Protein AF-A0AA97FLV8-F1 (afdb_monomer_lite)

Sequence (81 aa):
MIVKFDEPDPKRAEKEAEIKKLDDRSLRKLYNETRAAARAARRALNMEELYRLVRGTKTIQRIAGERGMIIRSVLPRTVRS

pLDDT: mean 90.17, std 13.47, range [46.56, 97.56]

Foldseek 3Di:
DAAFQDVPRPCVVVVLVVLLPDDPVVLLVRLVVLVVQLVVCVVVVVVRSNNRSVVVNVSSQVSCVVVVHGRDPDDPPPPPD

Secondary structure (DSSP, 8-state):
------SS-TTHHHHHHHHHHS-HHHHHHHHHHHHHHHHHHHHTT-HHHHHHHHHHHHHHHHHHHHTT-------------

Radius of gyration: 13.33 Å; chains: 1; bounding box: 32×25×41 Å

Structure (mmCIF, N/CA/C/O backbone):
data_AF-A0AA97FLV8-F1
#
_entry.id   AF-A0AA97FLV8-F1
#
loop_
_atom_site.group_PDB
_atom_site.id
_atom_site.type_symbol
_atom_site.label_atom_id
_atom_site.label_alt_id
_atom_site.label_comp_id
_atom_site.label_asym_id
_atom_site.label_entity_id
_atom_site.label_seq_id
_atom_site.pdbx_PDB_ins_code
_atom_site.Cartn_x
_atom_site.Cartn_y
_atom_site.Cartn_z
_atom_site.occupancy
_atom_site.B_iso_or_equiv
_atom_site.auth_seq_id
_atom_site.auth_comp_id
_atom_site.auth_asym_id
_atom_site.auth_atom_id
_atom_site.pdbx_PDB_model_num
ATOM 1 N N . MET A 1 1 ? -5.091 -9.616 -3.620 1.00 80.25 1 MET A N 1
ATOM 2 C CA . MET A 1 1 ? -4.570 -9.314 -2.267 1.00 80.25 1 MET A CA 1
ATOM 3 C C . MET A 1 1 ? -4.567 -7.803 -2.106 1.00 80.25 1 MET A C 1
ATOM 5 O O . MET A 1 1 ? -4.162 -7.118 -3.029 1.00 80.25 1 MET A O 1
ATOM 9 N N . ILE A 1 2 ? -5.037 -7.268 -0.981 1.00 90.44 2 ILE A N 1
ATOM 10 C CA . ILE A 1 2 ? -5.025 -5.820 -0.711 1.00 90.44 2 ILE A CA 1
ATOM 11 C C . ILE A 1 2 ? -4.060 -5.569 0.443 1.00 90.44 2 ILE A C 1
ATOM 13 O O . ILE A 1 2 ? -4.096 -6.296 1.433 1.00 90.44 2 ILE A O 1
ATOM 17 N N . VAL A 1 3 ? -3.209 -4.551 0.323 1.00 91.31 3 VAL A N 1
ATOM 18 C CA . VAL A 1 3 ? -2.272 -4.172 1.386 1.00 91.31 3 VAL A CA 1
ATOM 19 C C . VAL A 1 3 ? -2.737 -2.906 2.081 1.00 91.31 3 VAL A C 1
ATOM 21 O O . VAL A 1 3 ? -3.031 -1.895 1.446 1.00 91.31 3 VAL A O 1
ATOM 24 N N . LYS A 1 4 ? -2.747 -2.947 3.411 1.00 94.50 4 LYS A N 1
ATOM 25 C CA . LYS A 1 4 ? -3.074 -1.805 4.255 1.00 94.50 4 LYS A CA 1
ATOM 26 C C . LYS A 1 4 ? -2.231 -1.804 5.525 1.00 94.50 4 LYS A C 1
ATOM 28 O O . LYS A 1 4 ? -1.859 -2.872 6.023 1.00 94.50 4 LYS A O 1
ATOM 33 N N . PHE A 1 5 ? -1.935 -0.604 6.013 1.00 93.62 5 PHE A N 1
ATOM 34 C CA . PHE A 1 5 ? -1.114 -0.398 7.203 1.00 93.62 5 PHE A CA 1
ATOM 35 C C . PHE A 1 5 ? -1.823 0.488 8.224 1.00 93.62 5 PHE A C 1
ATOM 37 O O . PHE A 1 5 ? -2.318 1.572 7.889 1.00 93.62 5 PHE A O 1
ATOM 44 N N . ASP A 1 6 ? -1.825 0.032 9.470 1.00 92.62 6 ASP A N 1
ATOM 45 C CA . ASP A 1 6 ? -2.172 0.841 10.637 1.00 92.62 6 ASP A CA 1
ATOM 46 C C . ASP A 1 6 ? -1.077 1.872 10.951 1.00 92.62 6 ASP A C 1
ATOM 48 O O . ASP A 1 6 ? -0.007 1.881 10.337 1.00 92.62 6 ASP A O 1
ATOM 52 N N . GLU A 1 7 ? -1.363 2.794 11.865 1.00 85.00 7 GLU A N 1
ATOM 53 C CA . GLU A 1 7 ? -0.369 3.741 12.367 1.00 85.00 7 GLU A CA 1
ATOM 54 C C . GLU A 1 7 ? -0.481 3.847 13.893 1.00 85.00 7 GLU A C 1
ATOM 56 O O . GLU A 1 7 ? -1.433 4.465 14.371 1.00 85.00 7 GLU A O 1
ATOM 61 N N . PRO A 1 8 ? 0.456 3.233 14.648 1.00 84.81 8 PRO A N 1
ATOM 62 C CA . PRO A 1 8 ? 1.551 2.357 14.191 1.00 84.81 8 PRO A CA 1
ATOM 63 C C . PRO A 1 8 ? 1.069 0.954 13.756 1.00 84.81 8 PRO A C 1
ATOM 65 O O . PRO A 1 8 ? 0.094 0.432 14.286 1.00 84.81 8 PRO A O 1
ATOM 68 N N . ASP A 1 9 ? 1.776 0.316 12.814 1.00 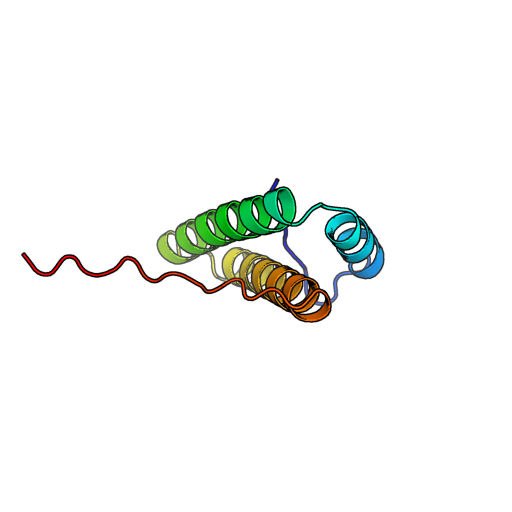89.00 9 ASP A N 1
ATOM 69 C CA . ASP A 1 9 ? 1.529 -1.083 12.418 1.00 89.00 9 ASP A CA 1
ATOM 70 C C . ASP A 1 9 ? 2.656 -1.992 12.947 1.00 89.00 9 ASP A C 1
ATOM 72 O O . ASP A 1 9 ? 3.784 -1.903 12.448 1.00 89.00 9 ASP A O 1
ATOM 76 N N . PRO A 1 10 ? 2.386 -2.878 13.926 1.00 90.31 10 PRO A N 1
ATOM 77 C CA . PRO A 1 10 ? 3.410 -3.739 14.522 1.00 90.31 10 PRO A CA 1
ATOM 78 C C . PRO A 1 10 ? 3.960 -4.781 13.539 1.00 90.31 10 PRO A C 1
ATOM 80 O O . PRO A 1 10 ? 5.086 -5.241 13.699 1.00 90.31 10 PRO A O 1
ATOM 83 N N . LYS A 1 11 ? 3.204 -5.125 12.489 1.00 93.00 11 LYS A N 1
ATOM 84 C CA . LYS A 1 11 ? 3.590 -6.117 11.473 1.00 93.00 11 LYS A CA 1
ATOM 85 C C . LYS A 1 11 ? 4.138 -5.466 10.210 1.00 93.00 11 LYS A C 1
ATOM 87 O O . LYS A 1 11 ? 4.222 -6.103 9.158 1.00 93.00 11 LYS A O 1
ATOM 92 N N . ARG A 1 12 ? 4.504 -4.181 10.280 1.00 93.12 12 ARG A N 1
ATOM 93 C CA . ARG A 1 12 ? 4.964 -3.434 9.109 1.00 93.12 12 ARG A CA 1
ATOM 94 C C . ARG A 1 12 ? 6.154 -4.103 8.427 1.00 93.12 12 ARG A C 1
ATOM 96 O O . ARG A 1 12 ? 6.133 -4.258 7.210 1.00 93.12 12 ARG A O 1
ATOM 103 N N . ALA A 1 13 ? 7.156 -4.507 9.206 1.00 93.75 13 ALA A N 1
ATOM 104 C CA . ALA A 1 13 ? 8.373 -5.118 8.682 1.00 93.75 13 ALA A CA 1
ATOM 105 C C . ALA A 1 13 ? 8.083 -6.439 7.950 1.00 93.75 13 ALA A C 1
ATOM 107 O O . ALA A 1 13 ? 8.565 -6.647 6.839 1.00 93.75 13 ALA A O 1
ATOM 108 N N . GLU A 1 14 ? 7.238 -7.291 8.533 1.00 95.00 14 GLU A N 1
ATOM 109 C CA . GLU A 1 14 ? 6.830 -8.574 7.951 1.00 95.00 14 GLU A CA 1
ATOM 110 C C . GLU A 1 14 ? 6.073 -8.377 6.632 1.00 95.00 14 GLU A C 1
ATOM 112 O O . GLU A 1 14 ? 6.456 -8.934 5.603 1.00 95.00 14 GLU A O 1
ATOM 117 N N . LYS A 1 15 ? 5.056 -7.505 6.627 1.00 94.88 15 LYS A N 1
ATOM 118 C CA . LYS A 1 15 ? 4.276 -7.182 5.421 1.00 94.88 15 LYS A CA 1
ATOM 119 C C . LYS A 1 15 ? 5.161 -6.626 4.307 1.00 94.88 15 LYS A C 1
ATOM 121 O O . LYS A 1 15 ? 5.009 -6.988 3.144 1.00 94.88 15 LYS A O 1
ATOM 126 N N . GLU A 1 16 ? 6.090 -5.730 4.638 1.00 96.06 16 GLU A N 1
ATOM 127 C CA . GLU A 1 16 ? 7.026 -5.191 3.651 1.00 96.06 16 GLU A CA 1
ATOM 128 C C . GLU A 1 16 ? 7.973 -6.264 3.104 1.00 96.06 16 GLU A C 1
ATOM 130 O O . GLU A 1 16 ? 8.244 -6.266 1.903 1.00 96.06 16 GLU A O 1
ATOM 135 N N . ALA A 1 17 ? 8.437 -7.197 3.941 1.00 96.06 17 ALA A N 1
ATOM 136 C CA . ALA A 1 17 ? 9.260 -8.319 3.502 1.00 96.06 17 ALA A CA 1
ATOM 137 C C . ALA A 1 17 ? 8.510 -9.233 2.519 1.00 96.06 17 ALA A C 1
ATOM 139 O O . ALA A 1 17 ? 9.096 -9.672 1.530 1.00 96.06 17 ALA A O 1
ATOM 140 N N . GLU A 1 18 ? 7.216 -9.482 2.732 1.00 95.69 18 GLU A N 1
ATOM 141 C CA . GLU A 1 18 ? 6.378 -10.224 1.780 1.00 95.69 18 GLU A CA 1
ATOM 142 C C . GLU A 1 18 ? 6.225 -9.484 0.449 1.00 95.69 18 GLU A C 1
ATOM 144 O O . GLU A 1 18 ? 6.430 -10.068 -0.615 1.00 95.69 18 GLU A O 1
ATOM 149 N N . ILE A 1 19 ? 5.940 -8.179 0.490 1.00 96.12 19 ILE A N 1
ATOM 150 C CA . ILE A 1 19 ? 5.811 -7.359 -0.723 1.00 96.12 19 ILE A CA 1
ATOM 151 C C . ILE A 1 19 ? 7.133 -7.340 -1.502 1.00 96.12 19 ILE A C 1
ATOM 153 O O . ILE A 1 19 ? 7.131 -7.422 -2.731 1.00 96.12 19 ILE A O 1
ATOM 157 N N . LYS A 1 20 ? 8.271 -7.287 -0.800 1.00 95.62 20 LYS A N 1
ATOM 158 C CA . LYS A 1 20 ? 9.610 -7.329 -1.403 1.00 95.62 20 LYS A CA 1
ATOM 159 C C . LYS A 1 20 ? 9.940 -8.655 -2.091 1.00 95.62 20 LYS A C 1
ATOM 161 O O . LYS A 1 20 ? 10.835 -8.652 -2.932 1.00 95.62 20 LYS A O 1
ATOM 166 N N . LYS A 1 21 ? 9.233 -9.749 -1.798 1.00 96.00 21 LYS A N 1
ATOM 167 C CA . LYS A 1 21 ? 9.397 -11.044 -2.487 1.00 96.00 21 LYS A CA 1
ATOM 168 C C . LYS A 1 21 ? 8.604 -11.141 -3.791 1.00 96.00 21 LYS A C 1
ATOM 170 O O . LYS A 1 21 ? 8.861 -12.040 -4.582 1.00 96.00 21 LYS A O 1
ATOM 175 N N . LEU A 1 22 ? 7.643 -10.244 -4.023 1.00 96.00 22 LEU A N 1
ATOM 176 C CA . LEU A 1 22 ? 6.841 -10.248 -5.246 1.00 96.00 22 LEU A CA 1
ATOM 177 C C . LEU A 1 22 ? 7.691 -9.872 -6.457 1.00 96.00 22 LEU A C 1
ATOM 179 O O . LEU A 1 22 ? 8.522 -8.969 -6.364 1.00 96.00 22 LEU A O 1
ATOM 183 N N . ASP A 1 23 ? 7.429 -10.490 -7.603 1.00 95.81 23 ASP A N 1
ATOM 184 C CA . ASP A 1 23 ? 7.932 -10.021 -8.890 1.00 95.81 23 ASP A CA 1
ATOM 185 C C . ASP A 1 23 ? 7.217 -8.727 -9.321 1.00 95.81 23 ASP A C 1
ATOM 187 O O . ASP A 1 23 ? 6.175 -8.337 -8.782 1.00 95.81 23 ASP A O 1
ATOM 191 N N . ASP A 1 24 ? 7.767 -8.046 -10.318 1.00 95.12 24 ASP A N 1
ATOM 192 C CA . ASP A 1 24 ? 7.323 -6.710 -10.720 1.00 95.12 24 ASP A CA 1
ATOM 193 C C . ASP A 1 24 ? 5.884 -6.685 -11.253 1.00 95.12 24 ASP A C 1
ATOM 195 O O . ASP A 1 24 ? 5.137 -5.722 -11.022 1.00 95.12 24 ASP A O 1
ATOM 199 N N . ARG A 1 25 ? 5.450 -7.766 -11.920 1.00 94.31 25 ARG A N 1
ATOM 200 C CA . ARG A 1 25 ? 4.068 -7.906 -12.396 1.00 94.31 25 ARG A CA 1
ATOM 201 C C . ARG A 1 25 ? 3.113 -8.028 -11.214 1.00 94.31 25 ARG A C 1
ATOM 203 O O . ARG A 1 25 ? 2.092 -7.331 -11.187 1.00 94.31 25 ARG A O 1
ATOM 210 N N . SER A 1 26 ? 3.445 -8.864 -10.233 1.00 96.38 26 SER A N 1
ATOM 211 C CA . SER A 1 26 ? 2.644 -9.023 -9.014 1.00 96.38 26 SER A CA 1
ATOM 212 C C . SER A 1 26 ? 2.622 -7.751 -8.174 1.00 96.38 26 SER A C 1
ATOM 214 O O . SER A 1 26 ? 1.562 -7.371 -7.678 1.00 96.38 26 SER A O 1
ATOM 216 N N . LEU A 1 27 ? 3.740 -7.029 -8.087 1.00 95.50 27 LEU A N 1
ATOM 217 C CA . LEU A 1 27 ? 3.824 -5.750 -7.383 1.00 95.50 27 LEU A CA 1
ATOM 218 C C . LEU A 1 27 ? 2.908 -4.691 -8.020 1.00 95.50 27 LEU A C 1
ATOM 220 O O . LEU A 1 27 ? 2.174 -3.978 -7.328 1.00 95.50 27 LEU A O 1
A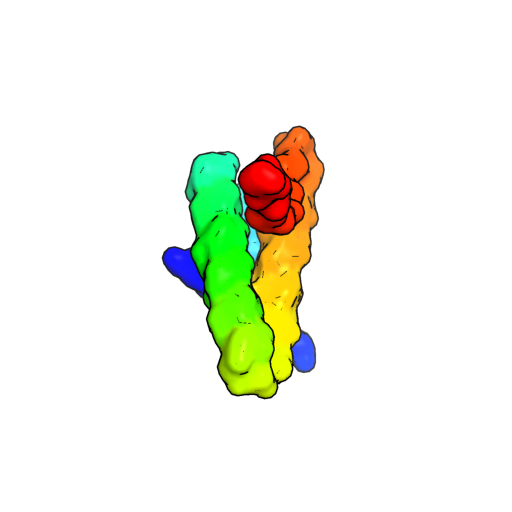TOM 224 N N . ARG A 1 28 ? 2.879 -4.624 -9.357 1.00 95.00 28 ARG A N 1
ATOM 225 C CA . ARG A 1 28 ? 1.980 -3.727 -10.099 1.00 95.00 28 ARG A CA 1
ATOM 226 C C . ARG A 1 28 ? 0.512 -4.130 -9.957 1.00 95.00 28 ARG A C 1
ATOM 228 O O . ARG A 1 28 ? -0.345 -3.255 -9.810 1.00 95.00 28 ARG A O 1
ATOM 235 N N . LYS A 1 29 ? 0.211 -5.432 -9.962 1.00 95.56 29 LYS A N 1
ATOM 236 C CA . LYS A 1 29 ? -1.140 -5.951 -9.694 1.00 95.56 29 LYS A CA 1
ATOM 237 C C . LYS A 1 29 ? -1.604 -5.562 -8.287 1.00 95.56 29 LYS A C 1
ATOM 239 O O . LYS A 1 29 ? -2.677 -4.980 -8.145 1.00 95.56 29 LYS A O 1
ATOM 244 N N . LEU A 1 30 ? -0.758 -5.781 -7.281 1.00 96.88 30 LEU A N 1
ATOM 245 C CA . LEU A 1 30 ? -1.021 -5.436 -5.886 1.00 96.88 30 LEU A CA 1
ATOM 246 C C . LEU A 1 30 ? -1.297 -3.938 -5.699 1.00 96.88 30 LEU A C 1
ATOM 248 O O . LEU A 1 30 ? -2.236 -3.560 -4.992 1.00 96.88 30 LEU A O 1
ATOM 252 N N . TYR A 1 31 ? -0.522 -3.078 -6.368 1.00 96.44 31 TYR A N 1
ATOM 253 C CA . TYR A 1 31 ? -0.771 -1.636 -6.374 1.00 96.44 31 TYR A CA 1
ATOM 254 C C . TYR A 1 31 ? -2.160 -1.295 -6.921 1.00 96.44 31 TYR A C 1
ATOM 256 O O . TYR A 1 31 ? -2.893 -0.520 -6.304 1.00 96.44 31 TYR A O 1
ATOM 264 N N . ASN A 1 32 ? -2.529 -1.866 -8.072 1.00 95.31 32 ASN A N 1
ATOM 265 C CA . ASN A 1 32 ? -3.803 -1.578 -8.728 1.00 95.31 32 ASN A CA 1
ATOM 266 C C . ASN A 1 32 ? -4.997 -2.030 -7.877 1.00 95.31 32 ASN A C 1
ATOM 268 O O . ASN A 1 32 ? -5.941 -1.259 -7.712 1.00 95.31 32 ASN A O 1
ATOM 272 N N . GLU A 1 33 ? -4.933 -3.232 -7.299 1.00 96.56 33 GLU A N 1
ATOM 273 C CA . GLU A 1 33 ? -5.972 -3.767 -6.406 1.00 96.56 33 GLU A CA 1
ATOM 274 C C . GLU A 1 33 ? -6.121 -2.904 -5.147 1.00 96.56 33 GLU A C 1
ATOM 276 O O . GLU A 1 33 ? -7.220 -2.453 -4.816 1.00 96.56 33 GLU A O 1
ATOM 281 N N . THR A 1 34 ? -5.004 -2.575 -4.495 1.00 96.50 34 THR A N 1
ATOM 282 C CA . THR A 1 34 ? -5.002 -1.723 -3.295 1.00 96.50 34 THR A CA 1
ATOM 283 C C . THR A 1 34 ? -5.529 -0.320 -3.603 1.00 96.50 34 THR A C 1
ATOM 285 O O . THR A 1 34 ? -6.299 0.257 -2.833 1.00 96.50 34 THR A O 1
ATOM 288 N N . ARG A 1 35 ? -5.178 0.242 -4.765 1.00 95.69 35 ARG A N 1
ATOM 289 C CA . ARG A 1 35 ? -5.675 1.555 -5.184 1.00 95.69 35 ARG A CA 1
ATOM 290 C C . ARG A 1 35 ? -7.156 1.530 -5.556 1.00 95.69 35 ARG A C 1
ATOM 292 O O . ARG A 1 35 ? -7.845 2.514 -5.290 1.00 95.69 35 ARG A O 1
ATOM 299 N N . ALA A 1 36 ? -7.659 0.451 -6.152 1.00 95.81 36 ALA A N 1
ATOM 300 C CA . ALA A 1 36 ? -9.088 0.285 -6.406 1.00 95.81 36 ALA A CA 1
ATOM 301 C C . ALA A 1 36 ? -9.878 0.271 -5.088 1.00 95.81 36 ALA A C 1
ATOM 303 O O . ALA A 1 36 ? -10.848 1.019 -4.957 1.00 95.81 36 ALA A O 1
ATOM 304 N N . ALA A 1 37 ? -9.392 -0.466 -4.085 1.00 96.69 37 ALA A N 1
ATOM 305 C CA . ALA A 1 37 ? -9.965 -0.465 -2.741 1.0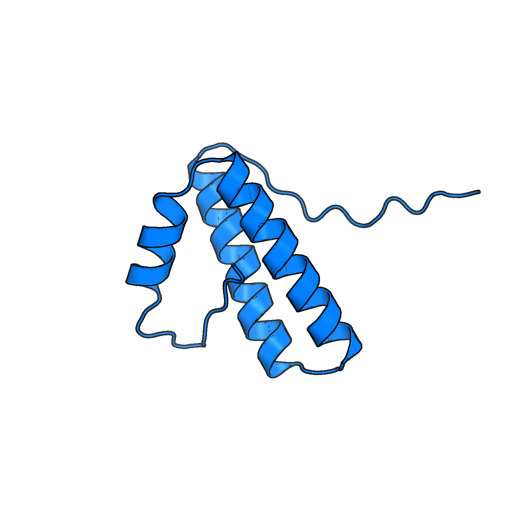0 96.69 37 ALA A CA 1
ATOM 306 C C . ALA A 1 37 ? -9.932 0.935 -2.103 1.00 96.69 37 ALA A C 1
ATOM 308 O O . ALA A 1 37 ? -10.945 1.398 -1.583 1.00 96.69 37 ALA A O 1
ATOM 309 N N . ALA A 1 38 ? -8.818 1.670 -2.223 1.00 96.19 38 ALA A N 1
ATOM 310 C CA . ALA A 1 38 ? -8.725 3.038 -1.702 1.00 96.19 38 ALA A CA 1
ATOM 311 C C . ALA A 1 38 ? -9.760 3.971 -2.356 1.00 96.19 38 ALA A C 1
ATOM 313 O O . ALA A 1 38 ? -10.371 4.810 -1.697 1.00 96.19 38 ALA A O 1
ATOM 314 N N . ARG A 1 39 ? -10.004 3.820 -3.665 1.00 95.44 39 ARG A N 1
ATOM 315 C CA . ARG A 1 39 ? -11.041 4.594 -4.369 1.00 95.44 39 ARG A CA 1
ATOM 316 C C . ARG A 1 39 ? -12.443 4.235 -3.883 1.00 95.44 39 ARG A C 1
ATOM 318 O O . ARG A 1 39 ? -13.264 5.141 -3.763 1.00 95.44 39 ARG A O 1
ATOM 325 N N . ALA A 1 40 ? -12.708 2.959 -3.606 1.00 96.50 40 ALA A N 1
ATOM 326 C CA . ALA A 1 40 ? -13.974 2.520 -3.026 1.00 96.50 40 ALA A CA 1
ATOM 327 C C . ALA A 1 40 ? -14.178 3.108 -1.619 1.00 96.50 40 ALA A C 1
ATOM 329 O O . ALA A 1 40 ? -15.210 3.727 -1.377 1.00 96.50 40 ALA A O 1
ATOM 330 N N . ALA A 1 41 ? -13.164 3.042 -0.748 1.00 97.12 41 ALA A N 1
ATOM 331 C CA . ALA A 1 41 ? -13.206 3.634 0.592 1.00 97.12 41 ALA A CA 1
ATOM 332 C C . ALA A 1 41 ? -13.459 5.151 0.549 1.00 97.12 41 ALA A C 1
ATOM 334 O O . ALA A 1 41 ? -14.316 5.657 1.269 1.00 97.12 41 ALA A O 1
ATOM 335 N N . ARG A 1 42 ? -12.795 5.869 -0.371 1.00 96.06 42 ARG A N 1
ATOM 336 C CA . ARG A 1 42 ? -13.039 7.304 -0.593 1.00 96.06 42 ARG A CA 1
ATOM 337 C C . ARG A 1 42 ? -14.485 7.594 -1.003 1.00 96.06 42 ARG A C 1
ATOM 339 O O . ARG A 1 42 ? -15.057 8.562 -0.519 1.00 96.06 42 ARG A O 1
ATOM 346 N N . ARG A 1 43 ? -15.066 6.793 -1.905 1.00 96.81 43 ARG A N 1
ATOM 347 C CA . ARG A 1 43 ? -16.468 6.954 -2.343 1.00 96.81 43 ARG A CA 1
ATOM 348 C C . ARG A 1 43 ? -17.457 6.688 -1.210 1.00 96.81 43 ARG A C 1
ATOM 350 O O . ARG A 1 43 ? -18.482 7.348 -1.152 1.00 96.81 43 ARG A O 1
ATOM 357 N N . ALA A 1 44 ? -17.125 5.758 -0.321 1.00 97.50 44 ALA A N 1
ATOM 358 C CA . ALA A 1 44 ? -17.918 5.422 0.855 1.00 97.50 44 ALA A CA 1
ATOM 359 C C . ALA A 1 44 ? -17.683 6.363 2.054 1.00 97.50 44 ALA A C 1
ATOM 361 O O . ALA A 1 44 ? -18.212 6.102 3.127 1.00 97.50 44 ALA A O 1
ATOM 362 N N . LEU A 1 45 ? -16.860 7.413 1.906 1.00 96.75 45 LEU A N 1
ATOM 363 C CA . LEU A 1 45 ? -16.446 8.313 2.993 1.00 96.75 45 LEU A CA 1
ATOM 364 C C . LEU A 1 45 ? -15.817 7.590 4.203 1.00 96.75 45 LEU A C 1
ATOM 366 O O . LEU A 1 45 ? -15.741 8.143 5.298 1.00 96.75 45 LEU A O 1
ATOM 370 N N . ASN A 1 46 ? -15.302 6.371 4.007 1.00 97.56 46 ASN A N 1
ATOM 371 C CA . ASN A 1 46 ? -14.602 5.623 5.045 1.00 97.56 46 ASN A CA 1
ATOM 372 C C . ASN A 1 46 ? -13.139 6.081 5.098 1.00 97.56 46 ASN A C 1
ATOM 374 O O . ASN A 1 46 ? -12.256 5.511 4.448 1.00 97.56 46 ASN A O 1
ATOM 378 N N . MET A 1 47 ? -12.907 7.166 5.835 1.00 95.81 47 MET A N 1
ATOM 379 C CA . MET A 1 47 ? -11.602 7.823 5.906 1.00 95.81 47 MET A CA 1
ATOM 380 C C . MET A 1 47 ? -10.551 6.962 6.611 1.00 95.81 47 MET A C 1
ATOM 382 O O . MET A 1 47 ? -9.412 6.914 6.152 1.00 95.81 47 MET A O 1
ATOM 386 N N . GLU A 1 48 ? -10.925 6.231 7.663 1.00 95.31 48 GLU A N 1
ATOM 387 C CA . GLU A 1 48 ? -10.015 5.326 8.374 1.00 95.31 48 GLU A CA 1
ATOM 388 C C . GLU A 1 48 ? -9.450 4.254 7.429 1.00 95.31 48 GLU A C 1
ATOM 390 O O . GLU A 1 48 ? -8.230 4.096 7.306 1.00 95.31 48 GLU A O 1
ATOM 395 N N . GLU A 1 49 ? -10.323 3.572 6.682 1.00 96.44 49 GLU A N 1
ATOM 396 C CA . GLU A 1 49 ? -9.900 2.556 5.717 1.00 96.44 49 GLU A CA 1
ATOM 397 C C . GLU A 1 49 ? -9.124 3.185 4.549 1.00 96.44 49 GLU A C 1
ATOM 399 O O . GLU A 1 49 ? -8.105 2.643 4.110 1.00 96.44 49 GLU A O 1
ATOM 404 N N . LEU A 1 50 ? -9.540 4.367 4.080 1.00 97.38 50 LEU A N 1
ATOM 405 C CA . LEU A 1 50 ? -8.813 5.111 3.052 1.00 97.38 50 LEU A CA 1
ATOM 406 C C . LEU A 1 50 ? -7.366 5.396 3.476 1.00 97.38 50 LEU A C 1
ATOM 408 O O . LEU A 1 50 ? -6.453 5.151 2.685 1.00 97.38 50 LEU A O 1
ATOM 412 N N . TYR A 1 51 ? -7.131 5.885 4.696 1.00 96.06 51 TYR A N 1
ATOM 413 C CA . TYR A 1 51 ? -5.780 6.199 5.168 1.00 96.06 51 TYR A CA 1
ATOM 414 C C . TYR A 1 51 ? -4.897 4.954 5.239 1.00 96.06 51 TYR A C 1
ATOM 416 O O . TYR A 1 51 ? -3.766 4.973 4.736 1.00 96.06 51 TYR A O 1
ATOM 424 N N . ARG A 1 52 ? -5.427 3.843 5.766 1.00 97.19 52 ARG A N 1
ATOM 425 C CA . ARG A 1 52 ? -4.700 2.565 5.814 1.00 97.19 52 ARG A CA 1
ATOM 426 C C . ARG A 1 52 ? -4.295 2.074 4.422 1.00 97.19 52 ARG A C 1
ATOM 428 O O . ARG A 1 52 ? -3.162 1.624 4.224 1.00 97.19 52 ARG A O 1
ATOM 435 N N . LEU A 1 53 ? -5.198 2.183 3.448 1.00 97.31 53 LEU A N 1
ATOM 436 C CA . LEU A 1 53 ? -4.959 1.773 2.060 1.00 97.31 53 LEU A CA 1
ATOM 437 C C . LEU A 1 53 ? -3.990 2.712 1.334 1.00 97.31 53 LEU A C 1
ATOM 439 O O . LEU A 1 53 ? -3.134 2.253 0.576 1.00 97.31 53 LEU A O 1
ATOM 443 N N . VAL A 1 54 ? -4.072 4.023 1.577 1.00 96.06 54 VAL A N 1
ATOM 444 C CA . VAL A 1 54 ? -3.133 4.999 1.004 1.00 96.06 54 VAL A CA 1
ATOM 445 C C . VAL A 1 54 ? -1.713 4.722 1.490 1.00 96.06 54 VAL A C 1
ATOM 447 O O . VAL A 1 54 ? -0.809 4.670 0.650 1.00 96.06 54 VAL A O 1
ATOM 450 N N . ARG A 1 55 ? -1.514 4.446 2.788 1.00 96.38 55 ARG A N 1
ATOM 451 C CA . ARG A 1 55 ? -0.213 3.992 3.315 1.00 96.38 55 ARG A CA 1
ATOM 452 C 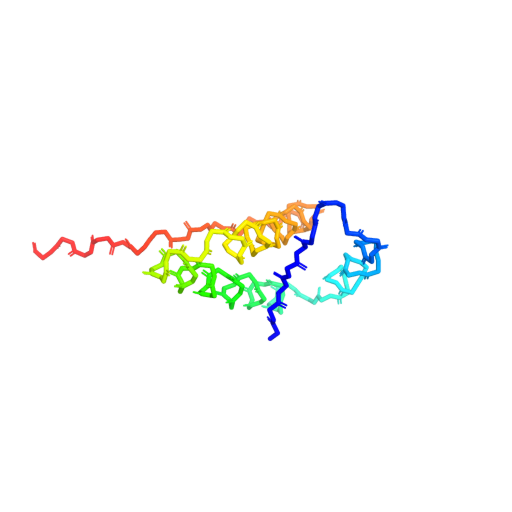C . ARG A 1 55 ? 0.281 2.748 2.572 1.00 96.38 55 ARG A C 1
ATOM 454 O O . ARG A 1 55 ? 1.415 2.738 2.099 1.00 96.38 55 ARG A O 1
ATOM 461 N N . GLY A 1 56 ? -0.597 1.769 2.340 1.00 96.44 56 GLY A N 1
ATOM 462 C CA . GLY A 1 56 ? -0.306 0.595 1.506 1.00 96.44 56 GLY A CA 1
ATOM 463 C C . GLY A 1 56 ? 0.187 0.947 0.101 1.00 96.44 56 GLY A C 1
ATOM 464 O O . GLY A 1 56 ? 1.257 0.499 -0.315 1.00 96.44 56 GLY A O 1
ATOM 465 N N . THR A 1 57 ? -0.533 1.815 -0.617 1.00 96.69 57 THR A N 1
ATOM 466 C CA . THR A 1 57 ? -0.120 2.238 -1.968 1.00 96.69 57 THR A CA 1
ATOM 467 C C . THR A 1 57 ? 1.227 2.964 -1.984 1.00 96.69 57 THR A C 1
ATOM 469 O O . THR A 1 57 ? 2.004 2.765 -2.918 1.00 96.69 57 THR A O 1
ATOM 472 N N . LYS A 1 58 ? 1.531 3.768 -0.957 1.00 96.00 58 LYS A N 1
ATOM 473 C CA . LYS A 1 58 ? 2.813 4.477 -0.826 1.00 96.00 58 LYS A CA 1
ATOM 474 C C . LYS A 1 58 ? 3.966 3.516 -0.563 1.00 96.00 58 LYS A C 1
ATOM 476 O O . LYS A 1 58 ? 5.011 3.650 -1.194 1.00 96.00 58 LYS A O 1
ATOM 481 N N . THR A 1 59 ? 3.759 2.518 0.291 1.00 96.81 59 THR A N 1
ATOM 482 C CA . THR A 1 59 ? 4.746 1.462 0.542 1.00 96.81 59 THR A CA 1
ATOM 483 C C . THR A 1 59 ? 5.077 0.693 -0.735 1.00 96.81 59 THR A C 1
ATOM 485 O O . THR A 1 59 ? 6.250 0.520 -1.056 1.00 96.81 59 THR A O 1
ATOM 488 N N . ILE A 1 60 ? 4.066 0.309 -1.520 1.00 96.81 60 ILE A N 1
ATOM 489 C CA . ILE A 1 60 ? 4.283 -0.395 -2.792 1.00 96.81 60 ILE A CA 1
ATOM 490 C C . ILE A 1 60 ? 5.059 0.480 -3.788 1.00 96.81 60 ILE A C 1
ATOM 492 O O . ILE A 1 60 ? 5.984 -0.000 -4.437 1.00 96.81 60 ILE A O 1
ATOM 496 N N . GLN A 1 61 ? 4.721 1.770 -3.894 1.00 96.81 61 GLN A N 1
ATOM 497 C CA . GLN A 1 61 ? 5.450 2.707 -4.758 1.00 96.81 61 GLN A CA 1
ATOM 498 C C . GLN A 1 61 ? 6.911 2.874 -4.339 1.00 96.81 61 GLN A C 1
ATOM 500 O O . GLN A 1 61 ? 7.776 2.926 -5.209 1.00 96.81 61 GLN A O 1
ATOM 505 N N . ARG A 1 62 ? 7.191 2.936 -3.032 1.00 97.06 62 ARG A N 1
ATOM 506 C CA . ARG A 1 62 ? 8.562 3.004 -2.517 1.00 97.06 62 ARG A CA 1
ATOM 507 C C . ARG A 1 62 ? 9.351 1.745 -2.874 1.00 97.06 62 ARG A C 1
ATOM 509 O O . ARG A 1 62 ? 10.426 1.869 -3.442 1.00 97.06 62 ARG A O 1
ATOM 516 N N . ILE A 1 63 ? 8.797 0.559 -2.614 1.00 96.38 63 ILE A N 1
ATOM 517 C CA . ILE A 1 63 ? 9.450 -0.721 -2.942 1.00 96.38 63 ILE A CA 1
ATOM 518 C C . ILE A 1 63 ? 9.692 -0.843 -4.452 1.00 96.38 63 ILE A C 1
ATOM 520 O O . ILE A 1 63 ? 10.742 -1.313 -4.872 1.00 96.38 63 ILE A O 1
ATOM 524 N N . ALA A 1 64 ? 8.755 -0.384 -5.284 1.00 95.62 64 ALA A N 1
ATOM 525 C CA . ALA A 1 64 ? 8.966 -0.330 -6.727 1.00 95.62 64 ALA A CA 1
ATOM 526 C C . ALA A 1 64 ? 10.109 0.632 -7.104 1.00 95.62 64 ALA A C 1
ATOM 528 O O . ALA A 1 64 ? 10.955 0.284 -7.923 1.00 95.62 64 ALA A O 1
ATOM 529 N N . GLY A 1 65 ? 10.168 1.810 -6.475 1.00 96.00 65 GLY A N 1
ATOM 530 C CA . GLY A 1 65 ? 11.241 2.785 -6.683 1.00 96.00 65 GLY A CA 1
ATOM 531 C C . GLY A 1 65 ? 12.623 2.247 -6.305 1.00 96.00 65 GLY A C 1
ATOM 532 O O . GLY A 1 65 ? 13.572 2.450 -7.056 1.00 96.00 65 GLY A O 1
ATOM 533 N N . GLU A 1 66 ? 12.722 1.484 -5.211 1.00 95.44 66 GLU A N 1
ATOM 534 C CA . GLU A 1 66 ? 13.949 0.771 -4.800 1.00 95.44 66 GLU A CA 1
ATOM 535 C C . GLU A 1 66 ? 14.448 -0.214 -5.874 1.00 95.44 66 GLU A C 1
ATOM 537 O O . GLU A 1 66 ? 15.636 -0.515 -5.927 1.00 95.44 66 GLU A O 1
ATOM 542 N N . ARG A 1 67 ? 13.560 -0.684 -6.760 1.00 93.94 67 ARG A N 1
ATOM 543 C CA . ARG A 1 67 ? 13.869 -1.591 -7.880 1.00 93.94 67 ARG A CA 1
ATOM 544 C C . ARG A 1 67 ? 14.071 -0.877 -9.221 1.00 93.94 67 ARG A C 1
ATOM 546 O O . ARG A 1 67 ? 14.133 -1.529 -10.257 1.00 93.94 67 ARG A O 1
ATOM 553 N N . GLY A 1 68 ? 14.102 0.456 -9.239 1.00 93.88 68 GLY A N 1
ATOM 554 C CA . GLY A 1 68 ? 14.182 1.236 -10.480 1.00 93.88 68 GLY A CA 1
ATOM 555 C C . GLY A 1 68 ? 12.872 1.287 -11.279 1.00 93.88 68 GLY A C 1
ATOM 556 O O . GLY A 1 68 ? 12.861 1.727 -12.428 1.00 93.88 68 GLY A O 1
ATOM 557 N N . MET A 1 69 ? 11.746 0.873 -10.690 1.00 93.88 69 MET A N 1
ATOM 558 C CA . MET A 1 69 ? 10.432 0.930 -11.327 1.00 93.88 69 MET A CA 1
ATOM 559 C C . MET A 1 69 ? 9.627 2.147 -10.883 1.00 93.88 69 MET A C 1
ATOM 561 O O . MET A 1 69 ? 9.594 2.518 -9.712 1.00 93.88 69 MET A O 1
ATOM 565 N N . ILE A 1 70 ? 8.828 2.692 -11.802 1.00 92.00 70 ILE A N 1
ATOM 566 C CA . ILE A 1 70 ? 7.865 3.750 -11.486 1.00 92.00 70 ILE A CA 1
ATOM 567 C C . ILE A 1 70 ? 6.439 3.219 -11.647 1.00 92.00 70 ILE A C 1
ATOM 569 O O . ILE A 1 70 ? 5.954 2.965 -12.754 1.00 92.00 70 ILE A O 1
ATOM 573 N N . ILE A 1 71 ? 5.717 3.116 -10.528 1.00 91.56 71 ILE A N 1
ATOM 574 C CA . ILE A 1 71 ? 4.281 2.820 -10.521 1.00 91.56 71 ILE A CA 1
ATOM 575 C C . ILE A 1 71 ? 3.506 4.128 -10.330 1.00 91.56 71 ILE A C 1
ATOM 577 O O . ILE A 1 71 ? 3.320 4.622 -9.215 1.00 91.56 71 ILE A O 1
ATOM 581 N N . ARG A 1 72 ? 3.051 4.714 -11.443 1.00 85.88 72 ARG A N 1
ATOM 582 C CA . ARG A 1 72 ? 2.237 5.937 -11.423 1.00 85.88 72 ARG A CA 1
ATOM 583 C C . ARG A 1 72 ? 0.794 5.614 -11.062 1.00 85.88 72 ARG A C 1
ATOM 585 O O . ARG A 1 72 ? 0.215 4.656 -11.573 1.00 85.88 72 ARG A O 1
ATOM 592 N N . SER A 1 73 ? 0.175 6.482 -10.265 1.00 72.19 73 SER A N 1
ATOM 593 C CA . SER A 1 73 ? -1.280 6.524 -10.202 1.00 72.19 73 SER A CA 1
ATOM 594 C C . SER A 1 73 ? -1.782 7.063 -11.534 1.00 72.19 73 SER A C 1
ATOM 596 O O . SER A 1 73 ? -1.747 8.270 -11.765 1.00 72.19 73 SER A O 1
ATOM 598 N N . VAL A 1 74 ? -2.218 6.188 -12.433 1.00 63.62 74 VAL A N 1
ATOM 599 C CA . VAL A 1 74 ? -2.873 6.645 -13.657 1.00 63.62 74 VAL A CA 1
ATOM 600 C C . VAL A 1 74 ? -4.219 7.229 -13.223 1.00 63.62 74 VAL A C 1
ATOM 602 O O . VAL A 1 74 ? -5.117 6.504 -12.787 1.00 63.62 74 VAL A O 1
ATOM 605 N N . LEU A 1 75 ? -4.342 8.559 -13.237 1.00 53.25 75 LEU A N 1
ATOM 606 C CA . LEU A 1 75 ? -5.661 9.179 -13.321 1.00 53.25 75 LEU A CA 1
ATOM 607 C C . LEU A 1 75 ? -6.279 8.653 -14.618 1.00 53.25 75 LEU A C 1
ATOM 609 O O . LEU A 1 75 ? -5.551 8.586 -15.612 1.00 53.25 75 LEU A O 1
ATOM 613 N N . PRO A 1 76 ? -7.557 8.229 -14.632 1.00 47.38 76 PRO A N 1
ATOM 614 C CA . PRO A 1 76 ? -8.196 7.906 -15.898 1.00 47.38 76 PRO A CA 1
ATOM 615 C C . PRO A 1 76 ? -7.959 9.107 -16.809 1.00 47.38 76 PRO A C 1
ATOM 617 O O . PRO A 1 76 ? -8.281 10.230 -16.419 1.00 47.38 76 PRO A O 1
ATOM 620 N N . ARG A 1 77 ? -7.297 8.888 -17.955 1.00 49.62 77 ARG A N 1
ATOM 621 C CA . ARG A 1 77 ? -7.253 9.901 -19.006 1.00 49.62 77 ARG A CA 1
ATOM 622 C C . ARG A 1 77 ? -8.711 10.260 -19.222 1.00 49.62 77 ARG A C 1
ATOM 624 O O . ARG A 1 77 ? -9.488 9.387 -19.598 1.00 49.62 77 ARG A O 1
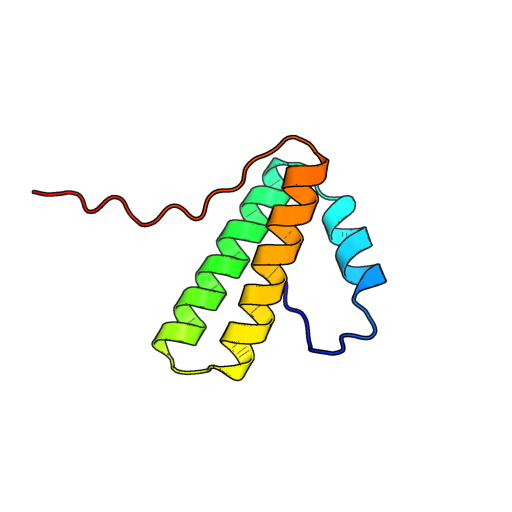ATOM 631 N N . THR A 1 78 ? -9.092 11.487 -18.887 1.00 50.09 78 THR A N 1
ATOM 632 C CA . THR A 1 78 ? -10.362 12.035 -19.331 1.00 50.09 78 THR A CA 1
ATOM 633 C C . THR A 1 78 ? -10.294 11.917 -20.842 1.00 50.09 78 THR A C 1
ATOM 635 O O . THR A 1 78 ? -9.518 12.627 -21.481 1.00 50.09 78 THR A O 1
ATOM 638 N N . VAL A 1 79 ? -10.982 10.921 -21.398 1.00 50.34 79 VAL A N 1
ATOM 639 C CA . VAL A 1 79 ? -11.227 10.852 -22.829 1.00 50.34 79 VAL A CA 1
ATOM 640 C C . VAL A 1 79 ? -12.100 12.071 -23.071 1.00 50.34 79 VAL A C 1
ATOM 642 O O . VAL A 1 79 ? -13.281 12.059 -22.740 1.00 50.34 79 VAL A O 1
ATOM 645 N N . ARG A 1 80 ? -11.479 13.183 -23.474 1.00 46.56 80 ARG A N 1
ATOM 646 C CA . ARG A 1 80 ? -12.218 14.312 -24.025 1.00 46.56 80 ARG A CA 1
ATOM 647 C C . ARG A 1 80 ? -12.79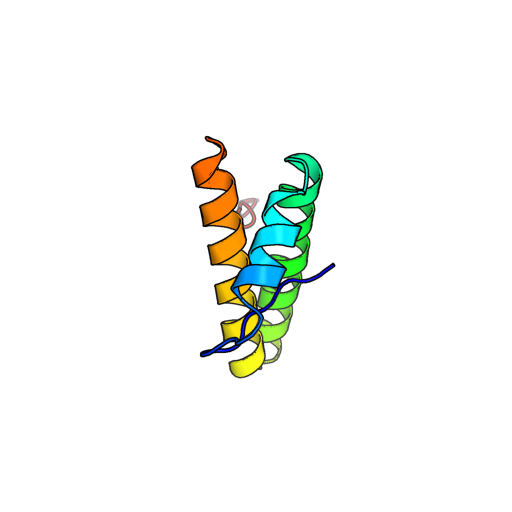6 13.782 -25.331 1.00 46.56 80 ARG A C 1
ATOM 649 O O . ARG A 1 80 ? -12.032 13.469 -26.241 1.00 46.56 80 ARG A O 1
ATOM 656 N N . SER A 1 81 ? -14.100 13.524 -25.296 1.00 51.16 81 SER A N 1
ATOM 657 C CA . SER A 1 81 ? -14.949 13.345 -26.472 1.00 51.16 81 SER A CA 1
ATOM 658 C C . SER A 1 81 ? -14.945 14.626 -27.293 1.00 51.16 81 SER A C 1
ATOM 660 O O . SER A 1 81 ? -14.837 15.703 -26.659 1.00 51.16 81 SER A O 1
#